Protein AF-A0A819KZ76-F1 (afdb_monomer_lite)

pLDDT: mean 82.28, std 17.24, range [32.56, 98.0]

Sequence (123 aa):
MVVYLYKLKTQKQFPFKYLAQIYGKLNDKDQSANYCRLTLERQLEMFHKYTKKHFDPLDWATNCATLSQYYMTNHDYATARYCLMCSDKMLENISSNDLLLERIASIKRCWIKYAINLLSKII

Structure (mmCIF, N/CA/C/O backbone):
data_AF-A0A819KZ76-F1
#
_entry.id   AF-A0A819KZ76-F1
#
loop_
_atom_site.group_PDB
_atom_site.id
_atom_site.type_symbol
_atom_site.label_atom_id
_atom_site.label_alt_id
_atom_site.label_comp_id
_atom_site.label_asym_id
_atom_site.label_entity_id
_atom_site.label_seq_id
_atom_site.pdbx_PDB_ins_code
_atom_site.Cartn_x
_atom_site.Cartn_y
_atom_site.Cartn_z
_atom_site.occupancy
_atom_site.B_iso_or_equiv
_atom_site.auth_seq_id
_atom_site.auth_comp_id
_atom_site.auth_asym_id
_atom_site.auth_atom_id
_atom_site.pdbx_PDB_model_num
ATOM 1 N N . MET A 1 1 ? 31.933 5.078 -3.409 1.00 42.19 1 MET A N 1
ATOM 2 C CA . MET A 1 1 ? 31.343 6.356 -3.885 1.00 42.19 1 MET A CA 1
ATOM 3 C C . MET A 1 1 ? 30.066 6.184 -4.721 1.00 42.19 1 MET A C 1
ATOM 5 O O . MET A 1 1 ? 29.121 6.930 -4.504 1.00 42.19 1 MET A O 1
ATOM 9 N N . VAL A 1 2 ? 29.975 5.189 -5.615 1.00 39.16 2 VAL A N 1
ATOM 10 C CA . VAL A 1 2 ? 28.807 4.985 -6.509 1.00 39.16 2 VAL A CA 1
ATOM 11 C C . VAL A 1 2 ? 27.503 4.632 -5.763 1.00 39.16 2 VAL A C 1
ATOM 13 O O . VAL A 1 2 ? 26.442 5.151 -6.099 1.00 39.16 2 VAL A O 1
ATOM 16 N N . VAL A 1 3 ? 27.580 3.836 -4.688 1.00 43.72 3 VAL A N 1
ATOM 17 C CA . VAL A 1 3 ? 26.409 3.442 -3.870 1.00 43.72 3 VAL A CA 1
ATOM 18 C C . VAL A 1 3 ? 25.777 4.636 -3.138 1.00 43.72 3 VAL A C 1
ATOM 20 O O . VAL A 1 3 ? 24.555 4.747 -3.061 1.00 43.72 3 VAL A O 1
ATOM 23 N N . TYR A 1 4 ? 26.594 5.577 -2.653 1.00 32.56 4 TYR A N 1
ATOM 24 C CA . TYR A 1 4 ? 26.114 6.792 -1.980 1.00 32.56 4 TYR A CA 1
ATOM 25 C C . TYR A 1 4 ? 25.445 7.765 -2.955 1.00 32.56 4 TYR A C 1
ATOM 27 O O . TYR A 1 4 ? 24.406 8.334 -2.632 1.00 32.56 4 TYR A O 1
ATOM 35 N N . LEU A 1 5 ? 25.987 7.906 -4.169 1.00 33.50 5 LEU A N 1
ATOM 36 C CA . LEU A 1 5 ? 25.402 8.751 -5.212 1.00 33.50 5 LEU A CA 1
ATOM 37 C C . LEU A 1 5 ? 24.043 8.227 -5.696 1.00 33.50 5 LEU A C 1
ATOM 39 O O . LEU A 1 5 ? 23.150 9.030 -5.955 1.00 33.50 5 LEU A O 1
ATOM 43 N N . TYR A 1 6 ? 23.848 6.905 -5.755 1.00 40.59 6 TYR A N 1
ATOM 44 C CA . TYR A 1 6 ? 22.536 6.314 -6.047 1.00 40.59 6 TYR A CA 1
ATOM 45 C C . TYR A 1 6 ? 21.523 6.592 -4.932 1.00 40.59 6 TYR A C 1
ATOM 47 O O . TYR A 1 6 ? 20.421 7.058 -5.217 1.00 40.59 6 TYR A O 1
ATOM 55 N N . LYS A 1 7 ? 21.926 6.406 -3.667 1.00 37.16 7 LYS A N 1
ATOM 56 C CA . LYS A 1 7 ? 21.097 6.693 -2.483 1.00 37.16 7 LYS A CA 1
ATOM 57 C C . LYS A 1 7 ? 20.697 8.177 -2.411 1.00 37.16 7 LYS A C 1
ATOM 59 O O . LYS A 1 7 ? 19.541 8.488 -2.132 1.00 37.16 7 LYS A O 1
ATOM 64 N N . LEU A 1 8 ? 21.621 9.082 -2.748 1.00 34.84 8 LEU A N 1
ATOM 65 C CA . LEU A 1 8 ? 21.400 10.533 -2.827 1.00 34.84 8 LEU A CA 1
ATOM 66 C C . LEU A 1 8 ? 20.524 10.947 -4.026 1.00 34.84 8 LEU A C 1
ATOM 68 O O . LEU A 1 8 ? 19.702 11.855 -3.901 1.00 34.84 8 LEU A O 1
ATOM 72 N N . LYS A 1 9 ? 20.634 10.270 -5.179 1.00 40.62 9 LYS A N 1
ATOM 73 C CA . LYS A 1 9 ? 19.734 10.494 -6.327 1.00 40.62 9 LYS A CA 1
ATOM 74 C C . LYS A 1 9 ? 18.301 10.078 -6.007 1.00 40.62 9 LYS A C 1
ATOM 76 O O . LYS A 1 9 ? 17.384 10.848 -6.270 1.00 40.62 9 LYS A O 1
ATOM 81 N N . THR A 1 10 ? 18.099 8.927 -5.364 1.00 41.78 10 THR A N 1
ATOM 82 C CA . THR A 1 10 ? 16.766 8.510 -4.894 1.00 41.78 10 THR A CA 1
ATOM 83 C C . THR A 1 10 ? 16.217 9.417 -3.785 1.00 41.78 10 THR A C 1
ATOM 85 O O . THR A 1 10 ? 15.009 9.638 -3.743 1.00 41.78 10 THR A O 1
ATOM 88 N N . GLN A 1 11 ? 17.086 10.003 -2.944 1.00 42.06 11 GLN A N 1
ATOM 89 C CA . GLN A 1 11 ? 16.721 11.028 -1.948 1.00 42.06 11 GLN A CA 1
ATOM 90 C C . GLN A 1 11 ? 16.185 12.312 -2.572 1.00 42.06 11 GLN A C 1
ATOM 92 O O . GLN A 1 11 ? 15.181 12.840 -2.099 1.00 42.06 11 GLN A O 1
ATOM 97 N N . LYS A 1 12 ? 16.808 12.795 -3.651 1.00 48.00 12 LYS A N 1
ATOM 98 C CA . LYS A 1 12 ? 16.316 13.970 -4.384 1.00 48.00 12 LYS A CA 1
ATOM 99 C C . LYS A 1 12 ? 15.077 13.682 -5.236 1.00 48.00 12 LYS A C 1
ATOM 101 O O . LYS A 1 12 ? 14.273 14.586 -5.427 1.00 48.00 12 LYS A O 1
ATOM 106 N N . GLN A 1 13 ? 14.909 12.455 -5.735 1.00 52.50 13 GLN A N 1
ATOM 107 C CA . GLN A 1 13 ? 13.822 12.115 -6.661 1.00 52.50 13 GLN A CA 1
ATOM 108 C C . GLN A 1 13 ? 12.443 12.055 -5.978 1.00 52.50 13 GLN A C 1
ATOM 110 O O . GLN A 1 13 ? 11.453 12.462 -6.579 1.00 52.50 13 GLN A O 1
ATOM 115 N N . PHE A 1 14 ? 12.362 11.575 -4.728 1.00 64.06 14 PHE A N 1
ATOM 116 C CA . PHE A 1 14 ? 11.090 11.417 -4.006 1.00 64.06 14 PH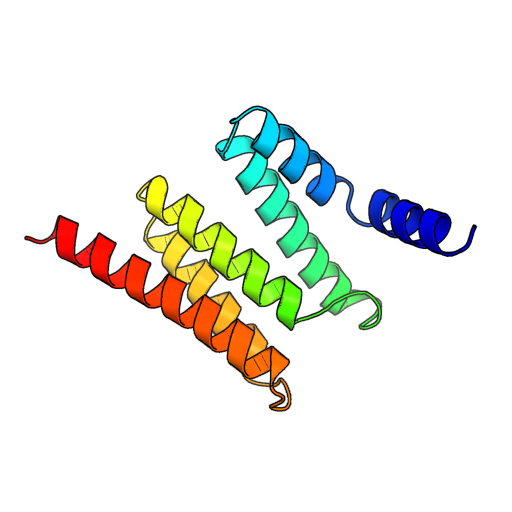E A CA 1
ATOM 117 C C . PHE A 1 14 ? 11.221 11.819 -2.524 1.00 64.06 14 PHE A C 1
ATOM 119 O O . PHE A 1 14 ? 11.224 10.947 -1.649 1.00 64.06 14 PHE A O 1
ATOM 126 N N . PRO A 1 15 ? 11.297 13.128 -2.206 1.00 67.94 15 PRO A N 1
ATOM 127 C CA . PRO A 1 15 ? 11.436 13.618 -0.827 1.00 67.94 15 PRO A CA 1
ATOM 128 C C . PRO A 1 15 ? 10.317 13.121 0.104 1.00 67.94 15 PRO A C 1
ATOM 130 O O . PRO A 1 15 ? 10.532 12.909 1.296 1.00 67.94 15 PRO A O 1
ATOM 133 N N . PHE A 1 16 ? 9.138 12.840 -0.451 1.00 75.31 16 PHE A N 1
ATOM 134 C CA . PHE A 1 16 ? 8.003 12.294 0.286 1.00 75.31 16 PHE A CA 1
ATOM 135 C C . PHE A 1 16 ? 8.219 10.873 0.810 1.00 75.31 16 PHE A C 1
ATOM 137 O O . PHE A 1 16 ? 7.778 10.578 1.914 1.00 75.31 16 PHE A O 1
ATOM 144 N N . LYS A 1 17 ? 8.971 10.011 0.112 1.00 74.25 17 LYS A N 1
ATOM 145 C CA . LYS A 1 17 ? 9.283 8.663 0.619 1.00 74.25 17 LYS A CA 1
ATOM 146 C C . LYS A 1 17 ? 10.094 8.730 1.918 1.00 74.25 17 LYS A C 1
ATOM 148 O O . LYS A 1 17 ? 9.913 7.902 2.806 1.00 74.25 17 LYS A O 1
ATOM 153 N N . TYR A 1 18 ? 10.965 9.732 2.042 1.00 74.44 18 TYR A N 1
ATOM 154 C CA . TYR A 1 18 ? 11.742 9.969 3.259 1.00 74.44 18 TYR A CA 1
ATOM 155 C C . TYR A 1 18 ? 10.883 10.528 4.382 1.00 74.44 18 TYR A C 1
ATOM 157 O O . TYR A 1 18 ? 10.959 10.021 5.498 1.00 74.44 18 TYR A O 1
ATOM 165 N N . LEU A 1 19 ? 10.027 11.508 4.086 1.00 77.19 19 LEU A N 1
ATOM 166 C CA . LEU A 1 19 ? 9.073 12.020 5.068 1.00 77.19 19 LEU A CA 1
ATOM 167 C C . LEU A 1 19 ? 8.164 10.897 5.582 1.00 77.19 19 LEU A C 1
ATOM 169 O O . LEU A 1 19 ? 8.053 10.729 6.791 1.00 77.19 19 LEU A O 1
ATOM 173 N N . ALA A 1 20 ? 7.644 10.037 4.702 1.00 79.94 20 ALA A N 1
ATOM 174 C CA . ALA A 1 20 ? 6.843 8.883 5.100 1.00 79.94 20 ALA A CA 1
ATOM 175 C C . ALA A 1 20 ? 7.568 7.975 6.110 1.00 79.94 20 ALA A C 1
ATOM 177 O O . ALA A 1 20 ? 6.982 7.563 7.112 1.00 79.94 20 ALA A O 1
ATOM 178 N N . GLN A 1 21 ? 8.856 7.697 5.888 1.00 78.62 21 GLN A N 1
ATOM 179 C CA . GLN A 1 21 ? 9.669 6.890 6.803 1.00 78.62 21 GLN A CA 1
ATOM 180 C C . GLN A 1 21 ? 9.946 7.595 8.135 1.00 78.62 21 GLN A C 1
ATOM 182 O O . GLN A 1 21 ? 9.955 6.938 9.174 1.00 78.62 21 GLN A O 1
ATOM 187 N N . ILE A 1 22 ? 10.184 8.909 8.116 1.00 84.44 22 ILE A N 1
ATOM 188 C CA . ILE A 1 22 ? 10.407 9.701 9.332 1.00 84.44 22 ILE A CA 1
ATOM 189 C C . ILE A 1 22 ? 9.136 9.703 10.181 1.00 84.44 22 ILE A C 1
ATOM 191 O O . ILE A 1 22 ? 9.194 9.299 11.338 1.00 84.44 22 ILE A O 1
ATOM 195 N N . TYR A 1 23 ? 7.988 10.058 9.602 1.00 82.50 23 TYR A N 1
ATOM 196 C CA . TYR A 1 23 ? 6.709 10.059 10.318 1.00 82.50 23 TYR A CA 1
ATOM 197 C C . TYR A 1 23 ? 6.319 8.660 10.809 1.00 82.50 23 TYR A C 1
ATOM 199 O O . TYR A 1 23 ? 5.863 8.514 11.939 1.00 82.50 23 TYR A O 1
ATOM 207 N N . GLY A 1 24 ? 6.632 7.608 10.042 1.00 79.44 24 GLY A N 1
ATOM 208 C CA . GLY A 1 24 ? 6.467 6.225 10.496 1.00 79.44 24 GLY A CA 1
ATOM 209 C C . GLY A 1 24 ? 7.299 5.896 11.744 1.00 79.44 24 GLY A C 1
ATOM 210 O O . GLY A 1 24 ? 6.803 5.242 12.657 1.00 79.44 24 GLY A O 1
ATOM 211 N N . LYS A 1 25 ? 8.542 6.393 11.831 1.00 85.31 25 LYS A N 1
ATOM 212 C CA . LYS A 1 25 ? 9.393 6.257 13.032 1.00 85.31 25 LYS A CA 1
ATOM 213 C C . LYS A 1 25 ? 8.933 7.126 14.202 1.00 85.31 25 LYS A C 1
ATOM 215 O O . LYS A 1 25 ? 9.170 6.755 15.345 1.00 85.31 25 LYS A O 1
ATOM 220 N N . LEU A 1 26 ? 8.277 8.248 13.921 1.00 88.19 26 LEU A N 1
ATOM 221 C CA . LEU A 1 26 ? 7.637 9.107 14.922 1.00 88.19 26 LEU A CA 1
ATOM 222 C C . LEU A 1 26 ? 6.267 8.569 15.373 1.00 88.19 26 LEU A C 1
ATOM 224 O O . LEU A 1 26 ? 5.601 9.208 16.179 1.00 88.19 26 LEU A O 1
ATOM 228 N N . ASN A 1 27 ? 5.854 7.398 14.868 1.00 85.31 27 ASN A N 1
ATOM 229 C CA . ASN A 1 27 ? 4.550 6.774 15.103 1.00 85.31 27 ASN A CA 1
ATOM 230 C C . ASN A 1 27 ? 3.348 7.632 14.650 1.00 85.31 27 ASN A C 1
ATOM 232 O O . ASN A 1 27 ? 2.205 7.339 14.999 1.00 85.31 27 ASN A O 1
ATOM 236 N N . ASP A 1 28 ? 3.595 8.645 13.817 1.00 89.00 28 ASP A N 1
ATOM 237 C CA . ASP A 1 28 ? 2.575 9.438 13.136 1.00 89.00 28 ASP A CA 1
ATOM 238 C C . ASP A 1 28 ? 2.196 8.728 11.831 1.00 89.00 28 ASP A C 1
ATOM 240 O O . ASP A 1 28 ? 2.728 8.972 10.739 1.00 89.00 28 ASP A O 1
ATOM 244 N N . LYS A 1 29 ? 1.311 7.740 11.981 1.00 88.94 29 LYS A N 1
ATOM 245 C CA . LYS A 1 29 ? 0.886 6.866 10.884 1.00 88.94 29 LYS A CA 1
ATOM 246 C C . LYS A 1 29 ? 0.105 7.627 9.818 1.00 88.94 29 LYS A C 1
ATOM 248 O O . LYS A 1 29 ? 0.210 7.271 8.647 1.00 88.94 29 LYS A O 1
ATOM 253 N N . ASP A 1 30 ? -0.612 8.680 10.199 1.00 90.44 30 ASP A N 1
ATOM 254 C CA . ASP A 1 30 ? -1.443 9.451 9.280 1.00 90.44 30 ASP A CA 1
ATOM 255 C C . ASP A 1 30 ? -0.597 10.295 8.334 1.00 90.44 30 ASP A C 1
ATOM 257 O O . ASP A 1 30 ? -0.763 10.222 7.112 1.00 90.44 30 ASP A O 1
ATOM 261 N N . GLN A 1 31 ? 0.390 11.022 8.862 1.00 87.06 31 GLN A N 1
ATOM 262 C CA . GLN A 1 31 ? 1.337 11.734 8.006 1.00 87.06 31 GLN A CA 1
ATOM 263 C C . GLN A 1 31 ? 2.172 10.766 7.174 1.00 87.06 31 GLN A C 1
ATOM 265 O O . GLN A 1 31 ? 2.382 10.998 5.980 1.00 87.06 31 GLN A O 1
ATOM 270 N N . SER A 1 32 ? 2.596 9.640 7.757 1.00 87.25 32 SER A N 1
ATOM 271 C CA . SER A 1 32 ? 3.321 8.605 7.018 1.00 87.25 32 SER A CA 1
ATOM 272 C C . SER A 1 32 ? 2.533 8.118 5.797 1.00 87.25 32 SER A C 1
ATOM 274 O O . SER A 1 32 ? 3.054 8.119 4.678 1.00 87.25 32 SER A O 1
ATOM 276 N N . ALA A 1 33 ? 1.256 7.780 5.984 1.00 90.12 33 ALA A N 1
ATOM 277 C CA . ALA A 1 33 ? 0.374 7.324 4.920 1.00 90.12 33 ALA A CA 1
ATOM 278 C C . ALA A 1 33 ? 0.099 8.407 3.868 1.00 90.12 33 ALA A C 1
ATOM 280 O O . ALA A 1 33 ? 0.134 8.115 2.670 1.00 90.12 33 ALA A O 1
ATOM 281 N N . ASN A 1 34 ? -0.095 9.660 4.287 1.00 90.38 34 ASN A N 1
ATOM 282 C CA . ASN A 1 34 ? -0.275 10.787 3.373 1.00 90.38 34 ASN A CA 1
ATOM 283 C C . ASN A 1 34 ? 0.929 10.959 2.442 1.00 90.38 34 ASN A C 1
ATOM 285 O O . ASN A 1 34 ? 0.767 11.060 1.224 1.00 90.38 34 ASN A O 1
ATOM 289 N N . TYR A 1 35 ? 2.147 10.923 2.984 1.00 87.81 35 TYR A N 1
ATOM 290 C CA . TYR A 1 35 ? 3.356 11.009 2.168 1.00 87.81 35 TYR A CA 1
ATOM 291 C C . TYR A 1 35 ? 3.576 9.769 1.295 1.00 87.81 35 TYR A C 1
ATOM 293 O O . TYR A 1 35 ? 4.065 9.903 0.167 1.00 87.81 35 TYR A O 1
ATOM 301 N N . CYS A 1 36 ? 3.184 8.577 1.756 1.00 89.75 36 CYS A N 1
ATOM 302 C CA . CYS A 1 36 ? 3.156 7.375 0.920 1.00 89.75 36 CYS A CA 1
ATOM 303 C C . CYS A 1 36 ? 2.231 7.559 -0.289 1.00 89.75 36 CYS A C 1
ATOM 305 O O . CYS A 1 36 ? 2.669 7.337 -1.419 1.00 89.75 36 CYS A O 1
ATOM 307 N N . ARG A 1 37 ? 0.995 8.034 -0.082 1.00 92.50 37 ARG A N 1
ATOM 308 C CA . ARG A 1 37 ? 0.037 8.307 -1.164 1.00 92.50 37 ARG A CA 1
ATOM 309 C C . ARG A 1 37 ? 0.595 9.314 -2.172 1.00 92.50 37 ARG A C 1
ATOM 311 O O . ARG A 1 37 ? 0.667 9.001 -3.356 1.00 92.50 37 ARG A O 1
ATOM 318 N N . LEU A 1 38 ? 1.085 10.462 -1.699 1.00 90.69 38 LEU A N 1
ATOM 319 C CA . LEU A 1 38 ? 1.676 11.497 -2.559 1.00 90.69 38 LEU A CA 1
ATOM 320 C C . LEU A 1 38 ? 2.888 10.985 -3.353 1.00 90.69 38 LEU A C 1
ATOM 322 O O . LEU A 1 38 ? 3.152 11.431 -4.470 1.00 90.69 38 LEU A O 1
ATOM 326 N N . THR A 1 39 ? 3.656 10.054 -2.781 1.00 89.56 39 THR A N 1
ATOM 327 C CA . THR A 1 39 ? 4.764 9.402 -3.491 1.00 89.56 39 THR A CA 1
ATOM 328 C C . THR A 1 39 ? 4.241 8.527 -4.630 1.00 89.56 39 THR A C 1
ATOM 330 O O . THR A 1 39 ? 4.760 8.621 -5.741 1.00 89.56 39 THR A O 1
ATOM 333 N N . LEU A 1 40 ? 3.221 7.703 -4.371 1.00 90.75 40 LEU A N 1
ATOM 334 C CA . LEU A 1 40 ? 2.630 6.804 -5.366 1.00 90.75 40 LEU A CA 1
ATOM 335 C C . LEU A 1 40 ? 1.979 7.570 -6.524 1.00 90.75 40 LEU A C 1
ATOM 337 O O . LEU A 1 40 ? 2.167 7.180 -7.676 1.00 90.75 40 LEU A O 1
ATOM 341 N N . GLU A 1 41 ? 1.270 8.662 -6.233 1.00 90.75 41 GLU A N 1
ATOM 342 C CA . GLU A 1 41 ? 0.660 9.543 -7.240 1.00 90.75 41 GLU A CA 1
ATOM 343 C C . GLU A 1 41 ? 1.724 10.140 -8.164 1.00 90.75 41 GLU A C 1
ATOM 345 O O . GLU A 1 41 ? 1.663 9.975 -9.382 1.00 90.75 41 GLU A O 1
ATOM 350 N N . ARG A 1 42 ? 2.785 10.721 -7.589 1.00 86.44 42 ARG A N 1
ATOM 351 C CA . ARG A 1 42 ? 3.906 11.259 -8.373 1.00 86.44 42 ARG A CA 1
ATOM 352 C C . ARG A 1 42 ? 4.606 10.199 -9.212 1.00 86.44 42 ARG A C 1
ATOM 354 O O . ARG A 1 42 ? 5.025 10.483 -10.3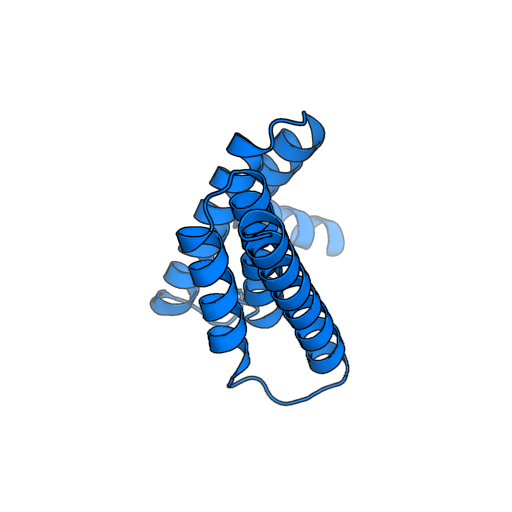30 1.00 86.44 42 ARG A O 1
ATOM 361 N N . GLN A 1 43 ? 4.758 8.982 -8.691 1.00 86.50 43 GLN A N 1
ATOM 362 C CA . GLN A 1 43 ? 5.351 7.879 -9.447 1.00 86.50 43 GLN A CA 1
ATOM 363 C C . GLN A 1 43 ? 4.520 7.533 -10.690 1.00 86.50 43 GLN A C 1
ATOM 365 O O . GLN A 1 43 ? 5.107 7.329 -11.752 1.00 86.50 43 GLN A O 1
ATOM 370 N N . LEU A 1 44 ? 3.186 7.535 -10.592 1.00 87.19 44 LEU A N 1
ATOM 371 C CA . LEU A 1 44 ? 2.300 7.331 -11.744 1.00 87.19 44 LEU A CA 1
ATOM 372 C C . LEU A 1 44 ? 2.355 8.496 -12.739 1.00 87.19 44 LEU A C 1
ATOM 374 O O . LEU A 1 44 ? 2.466 8.272 -13.943 1.00 87.19 44 LEU A O 1
ATOM 378 N N . GLU A 1 45 ? 2.327 9.740 -12.259 1.00 84.56 45 GLU A N 1
ATOM 379 C CA . GLU A 1 45 ? 2.437 10.924 -13.124 1.00 84.56 45 GLU A CA 1
ATOM 380 C C . GLU A 1 45 ? 3.744 10.917 -13.926 1.00 84.56 45 GLU A C 1
ATOM 382 O O . GLU A 1 45 ? 3.760 11.165 -15.134 1.00 84.56 45 GLU A O 1
ATOM 387 N N . MET A 1 46 ? 4.854 10.587 -13.264 1.00 76.31 46 MET A N 1
ATOM 388 C CA . MET A 1 46 ? 6.163 10.480 -13.902 1.00 76.31 46 MET A CA 1
ATOM 389 C C . MET A 1 46 ? 6.238 9.321 -14.899 1.00 76.31 46 MET A C 1
ATOM 391 O O . MET A 1 46 ? 6.859 9.476 -15.956 1.00 76.31 46 MET A O 1
ATOM 395 N N . PHE A 1 47 ? 5.605 8.187 -14.579 1.00 77.94 47 PHE A N 1
ATOM 396 C CA . PHE A 1 47 ? 5.495 7.041 -15.478 1.00 77.94 47 PHE A CA 1
ATOM 397 C C . PHE A 1 47 ? 4.776 7.414 -16.778 1.00 77.94 47 PHE A C 1
ATOM 399 O O . PHE A 1 47 ? 5.253 7.057 -17.854 1.00 77.94 47 PHE A O 1
ATOM 406 N N . HIS A 1 48 ? 3.688 8.184 -16.693 1.00 71.88 48 HIS A N 1
ATOM 407 C CA . HIS A 1 48 ? 2.942 8.630 -17.869 1.00 71.88 48 HIS A CA 1
ATOM 408 C C . HIS A 1 48 ? 3.681 9.685 -18.707 1.00 71.88 48 HIS A C 1
ATOM 410 O O . HIS A 1 48 ? 3.490 9.725 -19.920 1.00 71.88 48 HIS A O 1
ATOM 416 N N . LYS A 1 49 ? 4.507 10.548 -18.095 1.00 65.50 49 LYS A N 1
ATOM 417 C CA . LYS A 1 49 ? 4.966 11.789 -18.746 1.00 65.50 49 LYS A CA 1
ATOM 418 C C . LYS A 1 49 ? 6.385 11.770 -19.325 1.00 65.50 49 LYS A C 1
ATOM 420 O O . LYS A 1 49 ? 6.615 12.466 -20.310 1.00 65.50 49 LYS A O 1
ATOM 425 N N . TYR A 1 50 ? 7.344 11.045 -18.737 1.00 54.72 50 TYR A N 1
ATOM 426 C CA . TYR A 1 50 ? 8.763 11.282 -19.068 1.00 54.72 50 TYR A CA 1
ATOM 427 C C . TYR A 1 50 ? 9.626 10.032 -19.288 1.00 54.72 50 TYR A C 1
ATOM 429 O O . TYR A 1 50 ? 10.360 9.994 -20.276 1.00 54.72 50 TYR A O 1
ATOM 437 N N . THR A 1 51 ? 9.588 9.008 -18.418 1.00 54.38 51 THR A N 1
ATOM 438 C CA . THR A 1 51 ? 10.527 7.872 -18.551 1.00 54.38 51 THR A CA 1
ATOM 439 C C . THR A 1 51 ? 10.116 6.630 -17.746 1.00 54.38 51 THR A C 1
ATOM 441 O O . THR A 1 51 ? 10.005 6.697 -16.524 1.00 54.38 51 THR A O 1
ATOM 444 N N . LYS A 1 52 ? 10.070 5.441 -18.377 1.00 61.97 52 LYS A N 1
ATOM 445 C CA . LYS A 1 52 ? 9.929 4.140 -17.671 1.00 61.97 52 LYS A CA 1
ATOM 446 C C . LYS A 1 52 ? 11.096 3.804 -16.724 1.00 61.97 52 LYS A C 1
ATOM 448 O O . LYS A 1 52 ? 10.965 2.947 -15.865 1.00 61.97 52 LYS A O 1
ATOM 453 N N . LYS A 1 53 ? 12.250 4.469 -16.864 1.00 61.22 53 LYS A N 1
ATOM 454 C CA . LYS A 1 53 ? 13.519 4.102 -16.200 1.00 61.22 53 LYS A CA 1
ATOM 455 C C . LYS A 1 53 ? 13.527 4.266 -14.671 1.00 61.22 53 LYS A C 1
ATOM 457 O O . LYS A 1 53 ? 14.457 3.795 -14.025 1.00 61.22 53 LYS A O 1
ATOM 462 N N . HIS A 1 54 ? 12.533 4.951 -14.105 1.00 67.44 54 HIS A N 1
ATOM 463 C CA . HIS A 1 54 ? 12.437 5.239 -12.666 1.00 67.44 54 HIS A CA 1
ATOM 464 C C . HIS A 1 54 ? 11.127 4.765 -12.032 1.00 67.44 54 HIS A C 1
ATOM 466 O O . HIS A 1 54 ? 10.839 5.118 -10.889 1.00 67.44 54 HIS A O 1
ATOM 472 N N . PHE A 1 55 ? 10.343 3.982 -12.768 1.00 81.88 55 PHE A N 1
ATOM 473 C CA . PHE A 1 55 ? 9.112 3.388 -12.282 1.00 81.88 55 PHE A CA 1
ATOM 474 C C . PHE A 1 55 ? 9.286 1.876 -12.264 1.00 81.88 55 PHE A C 1
ATOM 476 O O . PHE A 1 55 ? 9.501 1.268 -13.310 1.00 81.88 55 PHE A O 1
ATOM 483 N N . ASP A 1 56 ? 9.205 1.294 -11.075 1.00 85.88 56 ASP A N 1
ATOM 484 C CA . ASP A 1 56 ? 9.124 -0.149 -10.908 1.00 85.88 56 ASP A CA 1
ATOM 485 C C . ASP A 1 56 ? 7.665 -0.504 -10.570 1.00 85.88 56 ASP A C 1
ATOM 487 O O . ASP A 1 56 ? 7.210 -0.208 -9.457 1.00 85.88 56 ASP A O 1
ATOM 491 N N . PRO A 1 57 ? 6.916 -1.101 -11.520 1.00 87.75 57 PRO A N 1
ATOM 492 C CA . PRO A 1 57 ? 5.530 -1.503 -11.304 1.00 87.75 57 PRO A CA 1
ATOM 493 C C . PRO A 1 57 ? 5.353 -2.437 -10.100 1.00 87.75 57 PRO A C 1
ATOM 495 O O . PRO A 1 57 ? 4.333 -2.367 -9.413 1.00 87.75 57 PRO A O 1
ATOM 498 N N . LEU A 1 58 ? 6.343 -3.290 -9.819 1.00 88.88 58 LEU A N 1
ATOM 499 C CA . LEU A 1 58 ? 6.281 -4.284 -8.754 1.00 88.88 58 LEU A CA 1
ATOM 500 C C . LEU A 1 58 ? 6.384 -3.630 -7.374 1.00 88.88 58 LEU A C 1
ATOM 502 O O . LEU A 1 58 ? 5.568 -3.890 -6.481 1.00 88.88 58 LEU A O 1
ATOM 506 N N . ASP A 1 59 ? 7.358 -2.737 -7.212 1.00 88.06 59 ASP A N 1
ATOM 507 C CA . ASP A 1 59 ? 7.514 -1.929 -6.003 1.00 88.06 59 ASP A CA 1
ATOM 508 C C . ASP A 1 59 ? 6.310 -1.001 -5.802 1.00 88.06 59 ASP A C 1
ATOM 510 O O . ASP A 1 59 ? 5.823 -0.854 -4.677 1.00 88.06 59 ASP A O 1
ATOM 514 N N . TRP A 1 60 ? 5.791 -0.394 -6.875 1.00 92.00 60 TRP A N 1
ATOM 515 C CA . TRP A 1 60 ? 4.605 0.462 -6.805 1.00 92.00 60 TRP A CA 1
ATOM 516 C C . TRP A 1 60 ? 3.382 -0.316 -6.310 1.00 92.00 60 TRP A C 1
ATOM 518 O O . TRP A 1 60 ? 2.744 0.093 -5.337 1.00 92.00 60 TRP A O 1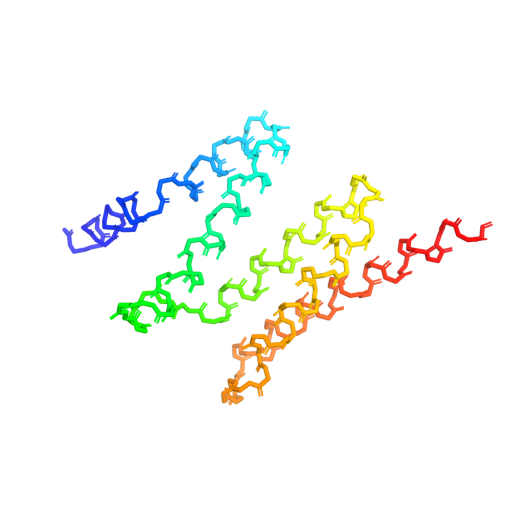
ATOM 528 N N . ALA A 1 61 ? 3.098 -1.477 -6.910 1.00 93.75 61 ALA A N 1
ATOM 529 C CA . ALA A 1 61 ? 1.977 -2.330 -6.523 1.00 93.75 61 ALA A CA 1
ATOM 530 C C . ALA A 1 61 ? 2.081 -2.781 -5.060 1.00 93.75 61 ALA A C 1
ATOM 532 O O . ALA A 1 61 ? 1.094 -2.746 -4.324 1.00 93.75 61 ALA A O 1
ATOM 533 N N . THR A 1 62 ? 3.283 -3.146 -4.613 1.00 92.38 62 THR A N 1
ATOM 534 C CA . THR A 1 62 ? 3.540 -3.583 -3.233 1.00 92.38 62 THR A CA 1
ATOM 535 C C . THR A 1 62 ? 3.316 -2.451 -2.228 1.00 92.38 62 THR A C 1
ATOM 537 O O . THR A 1 62 ? 2.677 -2.644 -1.190 1.00 92.38 62 THR A O 1
ATOM 540 N N . ASN A 1 63 ? 3.794 -1.245 -2.542 1.00 92.44 63 ASN A N 1
ATOM 541 C CA . ASN A 1 63 ? 3.595 -0.069 -1.697 1.00 92.44 63 ASN A CA 1
ATOM 542 C C . ASN A 1 63 ? 2.119 0.360 -1.659 1.00 92.44 63 ASN A C 1
ATOM 544 O O . ASN A 1 63 ? 1.616 0.700 -0.589 1.00 92.44 63 ASN A O 1
ATOM 548 N N . CYS A 1 64 ? 1.399 0.278 -2.782 1.00 95.94 64 CYS A N 1
ATOM 549 C CA . CYS A 1 64 ? -0.038 0.556 -2.836 1.00 95.94 64 CYS A CA 1
ATOM 550 C C . CYS A 1 64 ? -0.845 -0.462 -2.003 1.00 95.94 64 CYS A C 1
ATOM 552 O O . CYS A 1 64 ? -1.707 -0.076 -1.212 1.00 95.94 64 CYS A O 1
ATOM 554 N N . ALA A 1 65 ? -0.483 -1.748 -2.050 1.00 96.31 65 ALA A N 1
ATOM 555 C CA . ALA A 1 65 ? -1.115 -2.773 -1.219 1.00 96.31 65 ALA A CA 1
ATOM 556 C C . ALA A 1 65 ? -0.788 -2.591 0.268 1.00 96.31 65 ALA A C 1
ATOM 558 O O . ALA A 1 65 ? -1.617 -2.875 1.122 1.00 96.31 65 ALA A O 1
ATOM 559 N N . THR A 1 66 ? 0.399 -2.081 0.597 1.00 94.00 66 THR A N 1
ATOM 560 C CA . THR A 1 66 ? 0.756 -1.742 1.981 1.00 94.00 66 THR A CA 1
ATOM 561 C C . THR A 1 66 ? -0.072 -0.562 2.491 1.00 94.00 66 THR A C 1
ATOM 563 O O . THR A 1 66 ? -0.580 -0.606 3.610 1.00 94.00 66 THR A O 1
ATOM 566 N N . LEU A 1 67 ? -0.274 0.466 1.660 1.00 95.31 67 LEU A N 1
ATOM 567 C CA . LEU A 1 67 ? -1.115 1.617 1.990 1.00 95.31 67 LEU A CA 1
ATOM 568 C C . LEU A 1 67 ? -2.576 1.207 2.248 1.00 95.31 67 LEU A C 1
ATOM 570 O O . LEU A 1 67 ? -3.219 1.751 3.144 1.00 95.31 67 LEU A O 1
ATOM 574 N N . SER A 1 68 ? -3.076 0.183 1.548 1.00 97.00 68 SER A N 1
ATOM 575 C CA . SER A 1 68 ? -4.411 -0.367 1.812 1.00 97.00 68 SER A CA 1
ATOM 576 C C . SER A 1 68 ? -4.576 -0.878 3.245 1.00 97.00 68 SER A C 1
ATOM 578 O O . SER A 1 68 ? -5.642 -0.728 3.840 1.00 97.00 68 SER A O 1
ATOM 580 N N . GLN A 1 69 ? -3.516 -1.454 3.822 1.00 95.25 69 GLN A N 1
ATOM 581 C CA . GLN A 1 69 ? -3.550 -1.988 5.181 1.00 95.25 69 GLN A CA 1
ATOM 582 C C . GLN A 1 69 ? -3.687 -0.871 6.216 1.00 95.25 69 GLN A C 1
ATOM 584 O O . GLN A 1 69 ? -4.373 -1.063 7.213 1.00 95.25 69 GLN A O 1
ATOM 589 N N . TYR A 1 70 ? -3.092 0.296 5.959 1.00 94.62 70 TYR A N 1
ATOM 590 C CA . TYR A 1 70 ? -3.290 1.485 6.787 1.00 94.62 70 TYR A CA 1
ATOM 591 C C . TYR A 1 70 ? -4.732 2.010 6.691 1.00 94.62 70 TYR A C 1
ATOM 593 O O . TYR A 1 70 ? -5.374 2.241 7.713 1.00 94.62 70 TYR A O 1
ATOM 601 N N . TYR A 1 71 ? -5.292 2.133 5.483 1.00 95.44 71 TYR A N 1
ATOM 602 C CA . TYR A 1 71 ? -6.681 2.589 5.340 1.00 95.44 71 TYR A CA 1
ATOM 603 C C . TYR A 1 71 ? -7.669 1.642 6.026 1.00 95.44 71 TYR A C 1
ATOM 605 O O . TYR A 1 71 ? -8.611 2.086 6.678 1.00 95.44 71 TYR A O 1
ATOM 613 N N . MET A 1 72 ? -7.392 0.339 5.986 1.00 94.62 72 MET A N 1
ATOM 614 C CA . MET A 1 72 ? -8.164 -0.659 6.719 1.00 94.62 72 MET A CA 1
ATOM 615 C C . MET A 1 72 ? -8.086 -0.472 8.244 1.00 94.62 72 MET A C 1
ATOM 617 O O . MET A 1 72 ? -9.110 -0.617 8.910 1.00 94.62 72 MET A O 1
ATOM 621 N N . THR A 1 73 ? -6.922 -0.121 8.817 1.00 92.56 73 THR A N 1
ATOM 622 C CA . THR A 1 73 ? -6.828 0.176 10.264 1.00 92.56 73 THR A CA 1
ATOM 623 C C . THR A 1 73 ? -7.612 1.420 10.666 1.00 92.56 73 THR A C 1
ATOM 625 O O . THR A 1 73 ? -8.038 1.512 11.811 1.00 92.56 73 THR A O 1
ATOM 628 N N . ASN A 1 74 ? -7.854 2.325 9.719 1.00 92.69 74 ASN A N 1
ATOM 629 C CA . ASN A 1 74 ? -8.641 3.540 9.917 1.00 92.69 74 ASN A CA 1
ATOM 630 C C . ASN A 1 74 ? -10.116 3.371 9.515 1.00 92.69 74 ASN A C 1
ATOM 632 O O . ASN A 1 74 ? -10.836 4.357 9.397 1.00 92.69 74 ASN A O 1
ATOM 636 N N . HIS A 1 75 ? -10.569 2.131 9.290 1.00 93.06 75 HIS A N 1
ATOM 637 C CA . HIS A 1 75 ? -11.929 1.795 8.854 1.00 93.06 75 HIS A CA 1
ATOM 638 C C . HIS A 1 75 ? -12.356 2.412 7.508 1.00 93.06 75 HIS A C 1
ATOM 640 O O . HIS A 1 75 ? -13.531 2.359 7.148 1.00 93.06 75 HIS A O 1
ATOM 646 N N . ASP A 1 76 ? -11.411 2.920 6.713 1.00 95.19 76 ASP A N 1
ATOM 647 C CA . ASP A 1 76 ? -11.653 3.366 5.342 1.00 95.19 76 ASP A CA 1
ATOM 648 C C . ASP A 1 76 ? -11.522 2.180 4.373 1.00 95.19 76 ASP A C 1
ATOM 650 O O . ASP A 1 76 ? -10.544 1.997 3.639 1.00 95.19 76 ASP A O 1
ATOM 654 N N . TYR A 1 77 ? -12.535 1.316 4.405 1.00 94.69 77 TYR A N 1
ATOM 655 C CA . TYR A 1 77 ? -12.574 0.104 3.589 1.00 94.69 77 TYR A CA 1
ATOM 656 C C . TYR A 1 77 ? -12.721 0.389 2.092 1.00 94.69 77 TYR A C 1
ATOM 658 O O . TYR A 1 77 ? -12.313 -0.444 1.277 1.00 94.69 77 TYR A O 1
ATOM 666 N N . ALA A 1 78 ? -13.299 1.535 1.723 1.00 96.00 78 ALA A N 1
ATOM 667 C CA . ALA A 1 78 ? -13.462 1.931 0.330 1.00 96.00 78 ALA A CA 1
ATOM 668 C C . ALA A 1 78 ? -12.097 2.248 -0.290 1.00 96.00 78 ALA A C 1
ATOM 670 O O . ALA A 1 78 ? -11.723 1.640 -1.299 1.00 96.00 78 ALA A O 1
ATOM 671 N N . THR A 1 79 ? -11.310 3.107 0.362 1.00 96.06 79 THR A N 1
ATOM 672 C CA . THR A 1 79 ? -9.961 3.448 -0.102 1.00 96.06 79 THR A CA 1
ATOM 673 C C . THR A 1 79 ? -9.020 2.250 0.001 1.00 96.06 79 THR A C 1
ATOM 675 O O . THR A 1 79 ? -8.246 1.997 -0.923 1.00 96.06 79 THR A O 1
ATOM 678 N N . ALA A 1 80 ? -9.129 1.433 1.056 1.00 97.12 80 ALA A N 1
ATOM 679 C CA . ALA A 1 80 ? -8.358 0.193 1.161 1.00 97.12 80 ALA A CA 1
ATOM 680 C C . ALA A 1 80 ? -8.614 -0.747 -0.032 1.00 97.12 80 ALA A C 1
ATOM 682 O O . ALA A 1 80 ? -7.671 -1.228 -0.667 1.00 97.12 80 ALA A O 1
ATOM 683 N N . ARG A 1 81 ? -9.884 -0.976 -0.389 1.00 97.62 81 ARG A N 1
ATOM 684 C CA . ARG A 1 81 ? -10.247 -1.802 -1.548 1.00 97.62 81 ARG A CA 1
ATOM 685 C C . ARG A 1 81 ? -9.711 -1.215 -2.849 1.00 97.62 81 ARG A C 1
ATOM 687 O O . ARG A 1 81 ? -9.186 -1.962 -3.672 1.00 97.62 81 ARG A O 1
ATOM 694 N N . TYR A 1 82 ? -9.833 0.100 -3.022 1.00 97.56 82 TYR A N 1
ATOM 695 C CA . TYR A 1 82 ? -9.323 0.804 -4.194 1.00 97.56 82 TYR A CA 1
ATOM 696 C C . TYR A 1 82 ? -7.816 0.578 -4.372 1.00 97.56 82 TYR A C 1
ATOM 698 O O . TYR A 1 82 ? -7.389 0.131 -5.435 1.00 97.56 82 TYR A O 1
ATOM 706 N N . CYS A 1 83 ? -7.020 0.763 -3.315 1.00 97.19 83 CYS A N 1
ATOM 707 C CA . CYS A 1 83 ? -5.578 0.517 -3.358 1.00 97.19 83 CYS A CA 1
ATOM 708 C C . CYS A 1 83 ? -5.234 -0.926 -3.759 1.00 97.19 83 CYS A C 1
ATOM 710 O O . CYS A 1 83 ? -4.375 -1.135 -4.611 1.00 97.19 83 CYS A O 1
ATOM 712 N N . LEU A 1 84 ? -5.916 -1.928 -3.193 1.00 97.62 84 LEU A N 1
ATOM 713 C CA . LEU A 1 84 ? -5.664 -3.332 -3.541 1.00 97.62 84 LEU A CA 1
ATOM 714 C C . LEU A 1 84 ? -5.988 -3.643 -5.010 1.00 97.62 84 LEU A C 1
ATOM 716 O O . LEU A 1 84 ? -5.249 -4.378 -5.662 1.00 97.62 84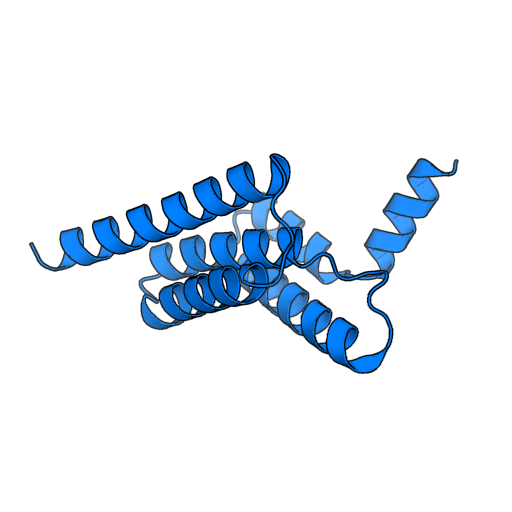 LEU A O 1
ATOM 720 N N . MET A 1 85 ? -7.066 -3.063 -5.539 1.00 97.25 85 MET A N 1
ATOM 721 C CA . MET A 1 85 ? -7.439 -3.203 -6.948 1.00 97.25 85 MET A CA 1
ATOM 722 C C . MET A 1 85 ? -6.413 -2.538 -7.870 1.00 97.25 85 MET A C 1
ATOM 724 O O . MET A 1 85 ? -6.021 -3.128 -8.875 1.00 97.25 85 MET A O 1
ATOM 728 N N . CYS A 1 86 ? -5.912 -1.353 -7.508 1.00 95.50 86 CYS A N 1
ATOM 729 C CA . CYS A 1 86 ? -4.820 -0.706 -8.234 1.00 95.50 86 CYS A CA 1
ATOM 730 C C . CYS A 1 86 ? -3.542 -1.554 -8.230 1.00 95.50 86 CYS A C 1
ATOM 732 O O . CYS A 1 86 ? -2.881 -1.660 -9.264 1.00 95.50 86 CYS A O 1
ATOM 734 N N . SER A 1 87 ? -3.198 -2.171 -7.096 1.00 95.25 87 SER A N 1
ATOM 735 C CA . SER A 1 87 ? -2.058 -3.085 -6.995 1.00 95.25 87 SER A CA 1
ATOM 736 C C . SER A 1 87 ? -2.190 -4.273 -7.938 1.00 95.25 87 SER A C 1
ATOM 738 O O . SER A 1 87 ? -1.262 -4.531 -8.696 1.00 95.25 87 SER A O 1
ATOM 740 N N . ASP A 1 88 ? -3.327 -4.974 -7.924 1.00 94.81 88 ASP A N 1
ATOM 741 C CA . ASP A 1 88 ? -3.554 -6.110 -8.826 1.00 94.81 88 ASP A CA 1
ATOM 742 C C . ASP A 1 88 ? -3.497 -5.658 -10.295 1.00 94.81 88 ASP A C 1
ATOM 744 O O . ASP A 1 88 ? -2.796 -6.277 -11.098 1.00 94.81 88 ASP A O 1
ATOM 748 N N . LYS A 1 89 ? -4.131 -4.524 -10.633 1.00 94.31 89 LYS A N 1
ATOM 749 C CA . LYS A 1 89 ? -4.138 -3.989 -12.002 1.00 94.31 89 LYS A CA 1
ATOM 750 C C . LYS A 1 89 ? -2.737 -3.672 -12.523 1.00 94.31 89 LYS A C 1
ATOM 752 O O . LYS A 1 89 ? -2.447 -3.903 -13.695 1.00 94.31 89 LYS A O 1
ATOM 757 N N . MET A 1 90 ? -1.863 -3.151 -11.662 1.00 91.62 90 MET A N 1
ATOM 758 C CA . MET A 1 90 ? -0.473 -2.852 -12.012 1.00 91.62 90 MET A CA 1
ATOM 759 C C . MET A 1 90 ? 0.327 -4.120 -12.359 1.00 91.62 90 MET A C 1
ATOM 761 O O . MET A 1 90 ? 1.252 -4.056 -13.168 1.00 91.62 90 MET A O 1
ATOM 765 N N . LEU A 1 91 ? -0.027 -5.272 -11.778 1.00 90.62 91 LEU A N 1
ATOM 766 C CA . LEU A 1 91 ? 0.695 -6.533 -11.966 1.00 90.62 91 LEU A CA 1
ATOM 767 C C . LEU A 1 91 ? 0.221 -7.368 -13.164 1.00 90.62 91 LEU A C 1
ATOM 769 O O . LEU A 1 91 ? 0.971 -8.238 -13.597 1.00 90.62 91 LEU A O 1
ATOM 773 N N . GLU A 1 92 ? -0.966 -7.110 -13.725 1.00 88.81 92 GLU A N 1
ATOM 774 C CA . GLU A 1 92 ? -1.563 -7.922 -14.807 1.00 88.81 92 GLU A CA 1
ATOM 775 C C . GLU A 1 92 ? -0.654 -8.111 -16.033 1.00 88.81 92 GLU A C 1
ATOM 777 O O . GLU A 1 92 ? -0.721 -9.140 -16.698 1.00 88.81 92 GLU A O 1
ATOM 782 N N . ASN A 1 93 ? 0.203 -7.129 -16.330 1.00 81.94 93 ASN A N 1
ATOM 783 C CA . ASN A 1 93 ? 1.031 -7.109 -17.540 1.00 81.94 93 ASN A CA 1
ATOM 784 C C . ASN A 1 93 ? 2.517 -7.403 -17.278 1.00 81.94 93 ASN A C 1
ATOM 786 O O . ASN A 1 93 ? 3.353 -7.181 -18.156 1.00 81.94 93 ASN A O 1
ATOM 790 N N . ILE A 1 94 ? 2.875 -7.846 -16.071 1.00 85.38 94 ILE A N 1
ATOM 791 C CA . ILE A 1 94 ? 4.265 -8.147 -15.717 1.00 85.38 94 ILE A CA 1
ATOM 792 C C . ILE A 1 94 ? 4.560 -9.612 -16.040 1.00 85.38 94 ILE A C 1
ATOM 794 O O . ILE A 1 94 ? 3.830 -10.512 -15.633 1.00 85.38 94 ILE A O 1
ATOM 798 N N . SER A 1 95 ? 5.655 -9.858 -16.761 1.00 82.06 95 SER A N 1
ATOM 799 C CA . SER A 1 95 ? 6.127 -11.210 -17.071 1.00 82.06 95 SER A CA 1
ATOM 800 C C . SER A 1 95 ? 6.411 -12.004 -15.794 1.00 82.06 95 SER A C 1
ATOM 802 O O . SER A 1 95 ? 7.116 -11.510 -14.910 1.00 82.06 95 SER A O 1
ATOM 804 N N . SER A 1 96 ? 5.920 -13.242 -15.722 1.00 80.94 96 SER A N 1
ATOM 805 C CA . SER A 1 96 ? 6.096 -14.099 -14.549 1.00 80.94 96 SER A CA 1
ATOM 806 C C . SER A 1 96 ? 7.564 -14.424 -14.277 1.00 80.94 96 SER A C 1
ATOM 808 O O . SER A 1 96 ? 8.261 -14.950 -15.144 1.00 80.94 96 SER A O 1
ATOM 810 N N . ASN A 1 97 ? 8.004 -14.164 -13.049 1.00 85.75 97 ASN A N 1
ATOM 811 C CA . ASN A 1 97 ? 9.252 -14.654 -12.471 1.00 85.75 97 ASN A CA 1
ATOM 812 C C . ASN A 1 97 ? 9.045 -14.938 -10.970 1.00 85.75 97 ASN A C 1
ATOM 814 O O . ASN A 1 97 ? 8.019 -14.551 -10.402 1.00 85.75 97 ASN A O 1
ATOM 818 N N . ASP A 1 98 ? 10.007 -15.595 -10.321 1.00 81.56 98 ASP A N 1
ATOM 819 C CA . ASP A 1 98 ? 9.888 -15.982 -8.905 1.00 81.56 98 ASP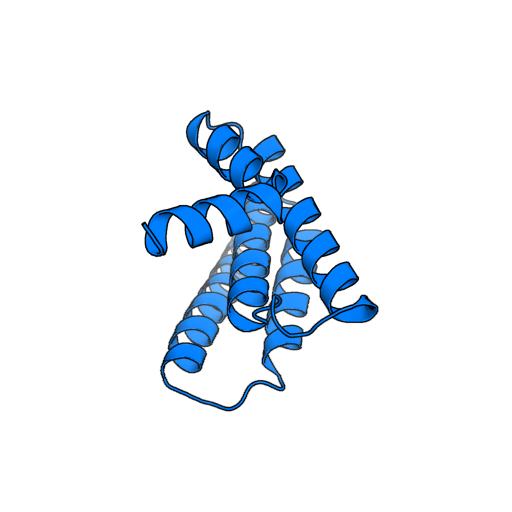 A CA 1
ATOM 820 C C . ASP A 1 98 ? 9.643 -14.775 -7.984 1.00 81.56 98 ASP A C 1
ATOM 822 O O . ASP A 1 98 ? 8.798 -14.820 -7.090 1.00 81.56 98 ASP A O 1
ATOM 826 N N . LEU A 1 99 ? 10.299 -13.644 -8.266 1.00 81.94 99 LEU A N 1
ATOM 827 C CA . LEU A 1 99 ? 10.110 -12.400 -7.519 1.00 81.94 99 LEU A CA 1
ATOM 828 C C . LEU A 1 99 ? 8.668 -11.866 -7.627 1.00 81.94 99 LEU A C 1
ATOM 830 O O . LEU A 1 99 ? 8.102 -11.386 -6.642 1.00 81.94 99 LEU A O 1
ATOM 834 N N . LEU A 1 100 ? 8.055 -11.951 -8.810 1.00 84.94 100 LEU A N 1
ATOM 835 C CA . LEU A 1 100 ? 6.664 -11.565 -9.027 1.00 84.94 100 LEU A CA 1
ATOM 836 C C . LEU A 1 100 ? 5.725 -12.469 -8.224 1.00 84.94 100 LEU A C 1
ATOM 838 O O . LEU A 1 100 ? 4.799 -11.959 -7.596 1.00 84.94 100 LEU A O 1
ATOM 842 N N . LEU A 1 101 ? 5.977 -13.781 -8.191 1.00 88.06 101 LEU A N 1
ATOM 843 C CA . LEU A 1 101 ? 5.168 -14.730 -7.421 1.00 88.06 101 LEU A CA 1
ATOM 844 C C . LEU A 1 101 ? 5.179 -14.396 -5.923 1.00 88.06 101 LEU A C 1
ATOM 846 O O . LEU A 1 101 ? 4.116 -14.336 -5.299 1.00 88.06 101 LEU A O 1
ATOM 850 N N . GLU A 1 102 ? 6.346 -14.088 -5.352 1.00 88.38 102 GLU A N 1
ATOM 851 C CA . GLU A 1 102 ? 6.465 -13.667 -3.948 1.00 88.38 102 GLU A CA 1
ATOM 852 C C . GLU A 1 102 ? 5.663 -12.390 -3.642 1.00 88.38 102 GLU A C 1
ATOM 854 O O . GLU A 1 102 ? 5.014 -12.266 -2.593 1.00 88.38 102 GLU A O 1
ATOM 859 N N . ARG A 1 103 ? 5.692 -11.412 -4.554 1.00 87.69 103 ARG A N 1
ATOM 860 C CA . ARG A 1 103 ? 4.965 -10.144 -4.390 1.00 87.69 103 ARG A CA 1
ATOM 861 C C . ARG A 1 103 ? 3.466 -10.317 -4.574 1.00 87.69 103 ARG A C 1
ATOM 863 O O . ARG A 1 103 ? 2.707 -9.781 -3.768 1.00 87.69 103 ARG A O 1
ATOM 870 N N . ILE A 1 104 ? 3.037 -11.126 -5.541 1.00 90.81 104 ILE A N 1
ATOM 871 C CA . ILE A 1 104 ? 1.631 -11.509 -5.699 1.00 90.81 104 ILE A CA 1
ATOM 872 C C . ILE A 1 104 ? 1.137 -12.178 -4.418 1.00 90.81 104 ILE A C 1
ATOM 874 O O . ILE A 1 104 ? 0.117 -11.759 -3.877 1.00 90.81 104 ILE A O 1
ATOM 878 N N . ALA A 1 105 ? 1.872 -13.149 -3.869 1.00 92.50 105 ALA A N 1
ATOM 879 C CA . ALA A 1 105 ? 1.498 -13.808 -2.618 1.00 92.50 105 ALA A CA 1
ATOM 880 C C . ALA A 1 105 ? 1.371 -12.808 -1.453 1.00 92.50 105 ALA A C 1
ATOM 882 O O . ALA A 1 105 ? 0.436 -12.883 -0.651 1.00 92.50 105 ALA A O 1
ATOM 883 N N . SER A 1 106 ? 2.269 -11.823 -1.387 1.00 92.56 106 SER A N 1
ATOM 884 C CA . SER A 1 106 ? 2.216 -10.746 -0.391 1.00 92.56 106 SER A CA 1
ATOM 885 C C . SER A 1 106 ? 0.974 -9.858 -0.552 1.00 92.56 106 SER A C 1
ATOM 887 O O . SER A 1 106 ? 0.317 -9.526 0.437 1.00 92.56 106 SER A O 1
ATOM 889 N N . ILE A 1 107 ? 0.589 -9.524 -1.785 1.00 95.19 107 ILE A N 1
ATOM 890 C CA . ILE A 1 107 ? -0.627 -8.749 -2.080 1.00 95.19 107 ILE A CA 1
ATOM 891 C C . ILE A 1 107 ? -1.885 -9.576 -1.802 1.00 95.19 107 ILE A C 1
ATOM 893 O O . ILE A 1 107 ? -2.827 -9.077 -1.186 1.00 95.19 107 ILE A O 1
ATOM 897 N N . LYS A 1 108 ? -1.901 -10.868 -2.147 1.00 96.44 108 LYS A N 1
ATOM 898 C CA . LYS A 1 108 ? -3.013 -11.767 -1.800 1.00 96.44 108 LYS A CA 1
ATOM 899 C C . LYS A 1 108 ? -3.176 -11.916 -0.288 1.00 96.44 108 LYS A C 1
ATOM 901 O O . LYS A 1 108 ? -4.302 -11.935 0.201 1.00 96.44 108 LYS A O 1
ATOM 906 N N . ARG A 1 109 ? -2.089 -11.890 0.489 1.00 96.75 109 ARG A N 1
ATOM 907 C CA . ARG A 1 109 ? -2.169 -11.800 1.958 1.00 96.75 109 ARG A CA 1
ATOM 908 C C . ARG A 1 109 ? -2.877 -10.521 2.423 1.00 96.75 109 ARG A C 1
ATOM 910 O O . ARG A 1 109 ? -3.632 -10.570 3.391 1.00 96.75 109 ARG A O 1
ATOM 917 N N . CYS A 1 110 ? -2.664 -9.394 1.745 1.00 96.94 110 CYS A N 1
ATOM 918 C CA . CYS A 1 110 ? -3.354 -8.136 2.046 1.00 96.94 110 CYS A CA 1
ATOM 919 C C . CYS A 1 110 ? -4.861 -8.220 1.738 1.00 96.94 110 CYS A C 1
ATOM 921 O O . CYS A 1 110 ? -5.668 -7.755 2.543 1.00 96.94 110 CYS A O 1
ATOM 923 N N . TRP A 1 111 ? -5.246 -8.889 0.643 1.00 98.00 111 TRP A N 1
ATOM 924 C CA . TRP A 1 111 ? -6.647 -9.214 0.335 1.00 98.00 111 TRP A CA 1
ATOM 925 C C . TRP A 1 111 ? -7.307 -10.091 1.400 1.00 98.00 111 TRP A C 1
ATOM 927 O O . TRP A 1 111 ? -8.422 -9.802 1.827 1.00 98.00 111 TRP A O 1
ATOM 937 N N . ILE A 1 112 ? -6.616 -11.135 1.863 1.00 97.69 112 ILE A N 1
ATOM 938 C CA . ILE A 1 112 ? -7.124 -12.022 2.920 1.00 97.69 112 ILE A CA 1
ATOM 939 C C . ILE A 1 112 ? -7.385 -11.224 4.199 1.00 97.69 112 ILE A C 1
ATOM 941 O O . ILE A 1 112 ? -8.457 -11.339 4.788 1.00 97.69 112 ILE A O 1
ATOM 945 N N . LYS A 1 113 ? -6.442 -10.367 4.609 1.00 96.31 113 LYS A N 1
ATOM 946 C CA . LYS A 1 113 ? -6.624 -9.496 5.778 1.00 96.31 113 LYS A CA 1
ATOM 947 C C . LYS A 1 113 ? -7.819 -8.558 5.617 1.00 96.31 113 LYS A C 1
ATOM 949 O O . LYS A 1 113 ? -8.588 -8.420 6.563 1.00 96.31 113 LYS A O 1
ATOM 954 N N . TYR A 1 114 ? -7.995 -7.969 4.433 1.00 96.69 114 TYR A N 1
ATOM 955 C CA . TYR A 1 114 ? -9.162 -7.144 4.111 1.00 96.69 114 TYR A CA 1
ATOM 956 C C . TYR A 1 114 ? -10.473 -7.918 4.278 1.00 96.69 114 TYR A C 1
ATOM 958 O O . TYR A 1 114 ? -11.368 -7.456 4.983 1.00 96.69 114 TYR A O 1
ATOM 966 N N . ALA A 1 115 ? -10.565 -9.116 3.696 1.00 96.06 115 ALA A N 1
ATOM 967 C CA . ALA A 1 115 ? -11.754 -9.957 3.794 1.00 96.06 115 ALA A CA 1
ATOM 968 C C . ALA A 1 115 ? -12.062 -10.356 5.246 1.00 96.06 115 ALA A C 1
ATOM 970 O O . ALA A 1 115 ? -13.197 -10.208 5.688 1.00 96.06 115 ALA A O 1
ATOM 971 N N . ILE A 1 116 ? -11.052 -10.793 6.008 1.00 95.25 116 ILE A N 1
ATOM 972 C CA . ILE A 1 116 ? -11.209 -11.143 7.428 1.00 95.25 116 ILE A CA 1
ATOM 973 C C . ILE A 1 116 ? -11.695 -9.937 8.232 1.00 95.25 116 ILE A C 1
ATOM 975 O O . ILE A 1 116 ? -12.623 -10.068 9.026 1.00 95.25 116 ILE A O 1
ATOM 979 N N . ASN A 1 117 ? -11.098 -8.760 8.023 1.00 93.94 117 ASN A N 1
ATOM 980 C CA . ASN A 1 117 ? -11.476 -7.561 8.764 1.00 93.94 117 ASN A CA 1
ATOM 981 C C . ASN A 1 117 ? -12.925 -7.155 8.462 1.00 93.94 117 ASN A C 1
ATOM 983 O O . ASN A 1 117 ? -13.674 -6.850 9.384 1.00 93.94 117 ASN A O 1
ATOM 987 N N . LEU A 1 118 ? -13.344 -7.234 7.197 1.00 91.69 118 LEU A N 1
ATOM 988 C CA . LEU A 1 118 ? -14.720 -6.948 6.803 1.00 91.69 118 LEU A CA 1
ATOM 989 C C . LEU A 1 118 ? -15.713 -7.949 7.414 1.00 91.69 118 LEU A C 1
ATOM 991 O O . LEU A 1 118 ? -16.725 -7.539 7.972 1.00 91.69 118 LEU A O 1
ATOM 995 N N . LEU A 1 119 ? -15.405 -9.248 7.370 1.00 92.44 119 LEU A N 1
ATOM 996 C CA . LEU A 1 119 ? -16.251 -10.292 7.959 1.00 92.44 119 LEU A CA 1
ATOM 997 C C . LEU A 1 119 ? -16.369 -10.148 9.481 1.00 92.44 119 LEU A C 1
ATOM 999 O O . LEU A 1 119 ? -17.466 -10.256 10.016 1.00 92.44 119 LEU A O 1
ATOM 1003 N N . SER A 1 120 ? -15.272 -9.818 10.169 1.00 90.38 120 SER A N 1
ATOM 1004 C CA . SER A 1 120 ? -15.265 -9.579 11.623 1.00 90.38 120 SER A CA 1
ATOM 1005 C C . SER A 1 120 ? -16.081 -8.364 12.077 1.00 90.38 120 SER A C 1
ATOM 1007 O O . SER A 1 120 ? -16.235 -8.147 13.271 1.00 90.38 120 SER A O 1
ATOM 1009 N N . LYS A 1 121 ? -16.550 -7.532 11.140 1.00 78.56 121 LYS A N 1
ATOM 1010 C CA . LYS A 1 121 ? -17.431 -6.389 11.413 1.00 78.56 121 LYS A CA 1
ATOM 1011 C C . LYS A 1 121 ? -18.905 -6.701 11.149 1.00 78.56 121 LYS A C 1
ATOM 1013 O O . LYS A 1 121 ? -19.750 -5.885 11.500 1.00 78.56 121 LYS A O 1
ATOM 1018 N N . ILE A 1 122 ? -19.194 -7.822 10.487 1.00 73.38 122 ILE A N 1
ATOM 1019 C CA . ILE A 1 122 ? -20.549 -8.250 10.109 1.00 73.38 122 ILE A CA 1
ATOM 1020 C C . ILE A 1 122 ? -21.102 -9.281 11.107 1.00 73.38 122 ILE A C 1
ATOM 1022 O O . ILE A 1 122 ? -22.316 -9.352 11.282 1.00 7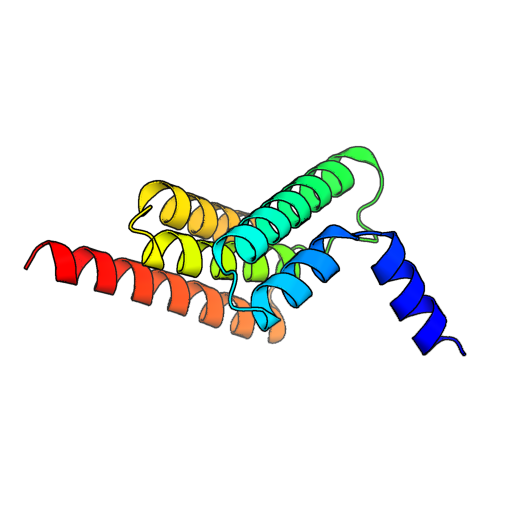3.38 122 ILE A O 1
ATOM 1026 N N . ILE A 1 123 ? -20.221 -10.066 11.735 1.00 57.00 123 ILE A N 1
ATOM 1027 C CA . ILE A 1 123 ? -20.529 -11.052 12.786 1.00 57.00 123 ILE A CA 1
ATOM 1028 C C . ILE A 1 123 ? -20.396 -10.381 14.152 1.00 57.00 123 ILE A C 1
ATOM 1030 O O . ILE A 1 123 ? -21.280 -10.617 15.003 1.00 57.00 123 ILE A O 1
#

Foldseek 3Di:
DVVVVVVVVVCVVQVLCVQLVVCVVVVVNVSNLVSLVVRLVVLVVCCPPPDPPPHDLLVSLLSLLVSLVSCVVVVVLVSSVVSLVSSVVSLPPDDDDPSSVVSVVSSVVSVVVSVVSVVVVVD

Radius of gyration: 15.64 Å; chains: 1; bounding box: 52×30×34 Å

Secondary structure (DSSP, 8-state):
-HHHHHHHHHHHH-HHHHHHHHHHHTT-HHHHHHHHHHHHHHHHHHHHHT-GGG--HHHHHHHHHHHHHHHHHTT-HHHHHHHHHHHHHHHTTSPP-HHHHHHHHHHHHHHHHHHHHHHTTT-